Protein AF-A0A660LWU4-F1 (afdb_monomer)

Foldseek 3Di:
DDDDLVVLLVQLLVQCDPPHDPVSNVVNVVVLVPDDPVCNVSNVVSHPPPPPD

Mean predicted aligned error: 4.19 Å

Solvent-accessible surface area (backbone atoms only — not comparable to full-atom values): 3250 Å² total; per-residue (Å²): 139,88,80,55,72,72,61,45,38,53,46,34,37,58,26,45,30,90,89,35,59,69,69,53,22,53,49,34,50,53,52,57,68,70,47,59,74,92,57,44,75,81,43,56,86,29,50,64,80,80,79,85,120

Nearest PDB structures (foldseek):
  3ah5-assembly2_E  TM=1.001E+00  e=2.661E-04  Helicobacter pylori 26695
  3n3y-assembly1_C  TM=9.917E-01  e=4.173E-04  Helicobacter pylori SS1
  3n3y-assembly1_D  TM=9.917E-01  e=1.609E-03  Helicobacter pylori SS1
  6rmu-assembly1_C  TM=6.093E-01  e=4.653E+00  Staphylococcus aureus subsp. aureus Mu50
  4nqw-assembly1_B  TM=7.367E-01  e=7.296E+00  Mycobacterium tuberculosis

Radius of gyration: 10.8 Å; Cα contacts (8 Å, |Δi|>4): 36; chains: 1; bounding box: 23×25×22 Å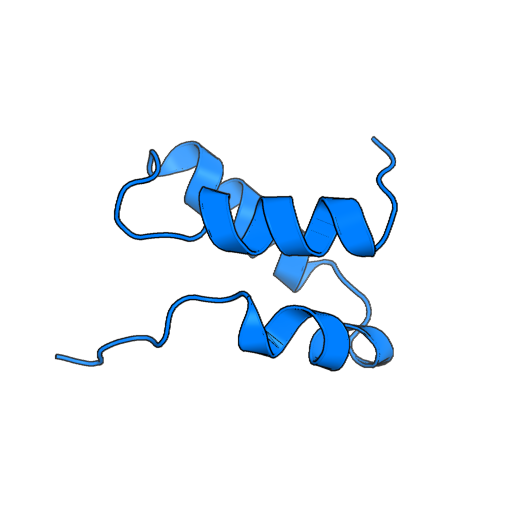

Structure (mmCIF, N/CA/C/O backbone):
data_AF-A0A660LWU4-F1
#
_entry.id   AF-A0A660LWU4-F1
#
loop_
_atom_site.group_PDB
_atom_site.id
_atom_site.type_symbol
_atom_site.label_atom_id
_atom_site.label_alt_id
_atom_site.label_comp_id
_atom_site.label_asym_id
_atom_site.label_entity_id
_atom_site.label_seq_id
_atom_site.pdbx_PDB_ins_code
_atom_site.Cartn_x
_atom_site.Cartn_y
_atom_site.Cartn_z
_atom_site.occupancy
_atom_site.B_iso_or_equiv
_atom_site.auth_seq_id
_atom_site.auth_comp_id
_atom_site.auth_asym_id
_atom_site.auth_atom_id
_atom_site.pdbx_PDB_model_num
ATOM 1 N N . TRP A 1 1 ? 1.402 9.403 -12.118 1.00 83.44 1 TRP A N 1
ATOM 2 C CA . TRP A 1 1 ? 1.865 9.552 -10.724 1.00 83.44 1 TRP A CA 1
ATOM 3 C C . TRP A 1 1 ? 3.061 8.638 -10.550 1.00 83.44 1 TRP A C 1
ATOM 5 O O . TRP A 1 1 ? 3.004 7.525 -11.058 1.00 83.44 1 TRP A O 1
ATOM 15 N N . SER A 1 2 ? 4.131 9.111 -9.914 1.00 92.00 2 SER A N 1
ATOM 16 C CA . SER A 1 2 ? 5.373 8.347 -9.749 1.00 92.00 2 SER A CA 1
ATOM 17 C C . SER A 1 2 ? 5.798 8.391 -8.286 1.00 92.00 2 SER A C 1
ATOM 19 O O . SER A 1 2 ? 5.718 9.441 -7.650 1.00 92.00 2 SER A O 1
ATOM 21 N N . ILE A 1 3 ? 6.239 7.256 -7.752 1.00 94.12 3 ILE A N 1
ATOM 22 C CA . ILE A 1 3 ? 6.662 7.081 -6.360 1.00 94.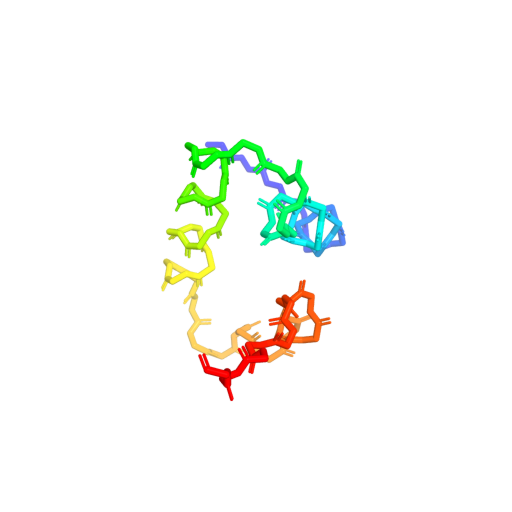12 3 ILE A CA 1
ATOM 23 C C . ILE A 1 3 ? 7.836 6.098 -6.327 1.00 94.12 3 ILE A C 1
ATOM 25 O O . ILE A 1 3 ? 7.909 5.193 -7.156 1.00 94.12 3 ILE A O 1
ATOM 29 N N . ASN A 1 4 ? 8.776 6.276 -5.399 1.00 95.19 4 ASN A N 1
ATOM 30 C CA . ASN A 1 4 ? 9.870 5.318 -5.220 1.00 95.19 4 ASN A CA 1
ATOM 31 C C . ASN A 1 4 ? 9.408 4.090 -4.409 1.00 95.19 4 ASN A C 1
ATOM 33 O O . ASN A 1 4 ? 8.413 4.150 -3.683 1.00 95.19 4 ASN A O 1
ATOM 37 N N . ALA A 1 5 ? 10.163 2.990 -4.479 1.00 93.94 5 ALA A N 1
ATOM 38 C CA . ALA A 1 5 ? 9.801 1.738 -3.811 1.00 93.94 5 ALA A CA 1
ATOM 39 C C . ALA A 1 5 ? 9.655 1.877 -2.283 1.00 93.94 5 ALA A C 1
ATOM 41 O O . ALA A 1 5 ? 8.728 1.321 -1.701 1.00 93.94 5 ALA A O 1
ATOM 42 N N . ARG A 1 6 ? 10.508 2.666 -1.613 1.00 95.25 6 ARG A N 1
ATOM 43 C CA . ARG A 1 6 ? 10.451 2.823 -0.149 1.00 95.25 6 ARG A CA 1
ATOM 44 C C . ARG A 1 6 ? 9.199 3.574 0.303 1.00 95.25 6 ARG A C 1
ATOM 46 O O . ARG A 1 6 ? 8.543 3.179 1.265 1.00 95.25 6 ARG A O 1
ATOM 53 N N . SER A 1 7 ? 8.857 4.649 -0.397 1.00 96.75 7 SER A N 1
ATOM 54 C CA . SER A 1 7 ? 7.639 5.415 -0.157 1.00 96.75 7 SER A CA 1
ATOM 55 C C . SER A 1 7 ? 6.394 4.601 -0.516 1.00 96.75 7 SER A C 1
ATOM 57 O O . SER A 1 7 ? 5.389 4.714 0.182 1.00 96.75 7 SER A O 1
ATOM 59 N N . LEU A 1 8 ? 6.470 3.741 -1.538 1.00 95.94 8 LEU A N 1
ATOM 60 C CA . LEU A 1 8 ? 5.383 2.837 -1.913 1.00 95.94 8 LEU A CA 1
ATOM 61 C C . LEU A 1 8 ? 5.131 1.756 -0.853 1.00 95.94 8 LEU A C 1
ATOM 63 O O . LEU A 1 8 ? 3.978 1.510 -0.521 1.00 95.94 8 LEU A O 1
ATOM 67 N N . GLN A 1 9 ? 6.177 1.188 -0.244 1.00 95.00 9 GLN A N 1
ATOM 68 C CA . GLN A 1 9 ? 6.025 0.274 0.900 1.00 95.00 9 GLN A CA 1
ATOM 69 C C . GLN A 1 9 ? 5.257 0.931 2.052 1.00 95.00 9 GLN A C 1
ATOM 71 O O . GLN A 1 9 ? 4.314 0.353 2.589 1.00 95.00 9 GLN A O 1
ATOM 76 N N . ASN A 1 10 ? 5.628 2.164 2.408 1.00 95.19 10 ASN A N 1
ATOM 77 C CA . ASN A 1 10 ? 4.928 2.912 3.452 1.00 95.19 10 ASN A CA 1
ATOM 78 C C . ASN A 1 10 ? 3.472 3.207 3.066 1.00 95.19 10 ASN A C 1
ATOM 80 O O . ASN A 1 10 ? 2.570 3.088 3.892 1.00 95.19 10 ASN A O 1
ATOM 84 N N . PHE A 1 11 ? 3.241 3.579 1.805 1.00 95.44 11 PHE A N 1
ATOM 85 C CA . PHE A 1 11 ? 1.900 3.822 1.295 1.00 95.44 11 PHE A CA 1
ATOM 86 C C . PHE A 1 11 ? 1.028 2.568 1.402 1.00 95.44 11 PHE A C 1
ATOM 88 O O . PHE A 1 11 ? -0.030 2.639 2.019 1.00 95.44 11 PHE A O 1
ATOM 95 N N . ILE A 1 12 ? 1.485 1.428 0.878 1.00 94.44 12 ILE A N 1
ATOM 96 C CA . ILE A 1 12 ? 0.744 0.160 0.924 1.00 94.44 12 ILE A CA 1
ATOM 97 C C . ILE A 1 12 ? 0.487 -0.255 2.377 1.00 94.44 12 ILE A C 1
ATOM 99 O O . ILE A 1 12 ? -0.652 -0.561 2.712 1.00 94.44 12 ILE A O 1
ATOM 103 N N . SER A 1 13 ? 1.481 -0.162 3.264 1.00 94.31 13 SER A N 1
ATOM 104 C CA . SER A 1 13 ? 1.318 -0.539 4.675 1.00 94.31 13 SER A CA 1
ATOM 105 C C . SER A 1 13 ? 0.263 0.293 5.411 1.00 94.31 13 SER A C 1
ATOM 107 O O . SER A 1 13 ? -0.603 -0.249 6.097 1.00 94.31 13 SER A O 1
ATOM 109 N N . LEU A 1 14 ? 0.272 1.616 5.232 1.00 95.06 14 LEU A N 1
ATOM 110 C CA . LEU A 1 14 ? -0.687 2.496 5.904 1.00 95.06 14 LEU A CA 1
ATOM 111 C C . LEU A 1 14 ? -2.066 2.482 5.249 1.00 95.06 14 LEU A C 1
ATOM 113 O O . LEU A 1 14 ? -3.077 2.630 5.934 1.00 95.06 14 LEU A O 1
ATOM 117 N N . ARG A 1 15 ? -2.116 2.389 3.918 1.00 95.25 15 ARG A N 1
ATOM 118 C CA . ARG A 1 15 ? -3.352 2.567 3.152 1.00 95.25 15 ARG A CA 1
ATOM 119 C C . ARG A 1 15 ? -4.096 1.278 2.877 1.00 95.25 15 ARG A C 1
ATOM 121 O O . ARG A 1 15 ? -5.277 1.386 2.591 1.00 95.25 15 ARG A O 1
ATOM 128 N N . SER A 1 16 ? -3.474 0.117 3.060 1.00 92.06 16 SER A N 1
ATOM 129 C CA . SER A 1 16 ? -4.157 -1.186 3.013 1.00 92.06 16 SER A CA 1
ATOM 130 C C . SER A 1 16 ? -4.676 -1.626 4.391 1.00 92.06 16 SER A C 1
ATOM 132 O O . SER A 1 16 ? -5.491 -2.536 4.481 1.00 92.06 16 SER A O 1
ATOM 134 N N . SER A 1 17 ? -4.258 -0.961 5.476 1.00 92.06 17 SER A N 1
ATOM 135 C CA . SER A 1 17 ? -4.691 -1.267 6.849 1.00 92.06 17 SER A CA 1
ATOM 136 C C 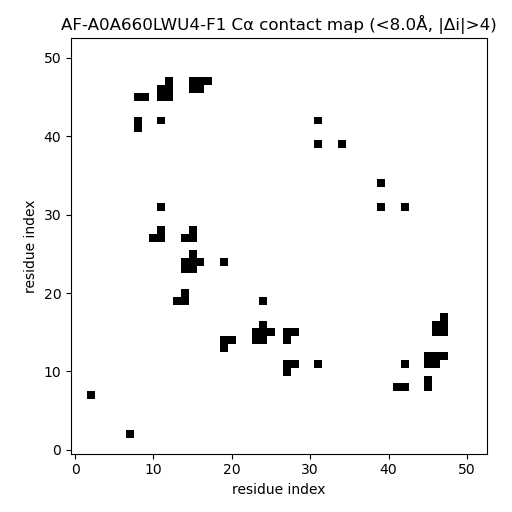. SER A 1 17 ? -6.207 -1.131 7.053 1.00 92.06 17 SER A C 1
ATOM 138 O O . SER A 1 17 ? -6.832 -0.221 6.510 1.00 92.06 17 SER A O 1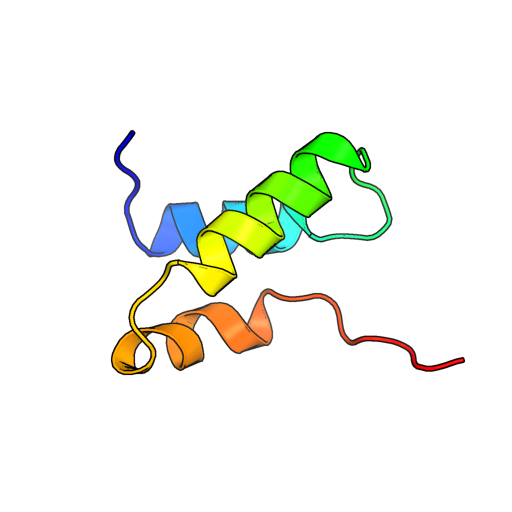
ATOM 140 N N . LYS A 1 18 ? -6.791 -1.966 7.931 1.00 88.69 18 LYS A N 1
ATOM 141 C CA . LYS A 1 18 ? -8.219 -1.941 8.323 1.00 88.69 18 LYS A CA 1
ATOM 142 C C . LYS A 1 18 ? -8.690 -0.564 8.831 1.00 88.69 18 LYS A C 1
ATOM 144 O O . LYS A 1 18 ? -9.873 -0.257 8.724 1.00 88.69 18 LYS A O 1
ATOM 149 N N . SER A 1 19 ? -7.784 0.264 9.359 1.00 92.12 19 SER A N 1
ATOM 150 C CA . SER A 1 19 ? -8.090 1.615 9.853 1.00 92.12 19 SER A CA 1
ATOM 151 C C . SER A 1 19 ? -8.185 2.686 8.759 1.00 92.12 19 SER A C 1
ATOM 153 O O . SER A 1 19 ? -8.626 3.802 9.034 1.00 92.12 19 SER A O 1
ATOM 155 N N . ALA A 1 20 ? -7.777 2.383 7.524 1.00 93.25 20 ALA A N 1
ATOM 156 C CA . ALA A 1 20 ? -7.859 3.311 6.405 1.00 93.25 20 ALA A CA 1
ATOM 157 C C . ALA A 1 20 ? -9.263 3.330 5.770 1.00 93.25 20 ALA A C 1
ATOM 159 O O . ALA A 1 20 ? -10.007 2.348 5.795 1.00 93.25 20 ALA A O 1
ATOM 160 N N . LEU A 1 21 ? -9.622 4.459 5.150 1.00 96.19 21 LEU A N 1
ATOM 161 C CA . LEU A 1 21 ? -10.866 4.583 4.382 1.00 96.19 21 LEU A CA 1
ATOM 162 C C . LEU A 1 21 ? -10.930 3.520 3.273 1.00 96.19 21 LEU A C 1
ATOM 164 O O . LEU A 1 21 ? -9.920 3.155 2.678 1.00 96.19 21 LEU A O 1
ATOM 168 N N . TRP A 1 22 ? -12.123 3.004 2.986 1.00 94.81 22 TRP A N 1
ATOM 169 C CA . TRP A 1 22 ? -12.297 1.930 2.000 1.00 94.81 22 TRP A CA 1
ATOM 170 C C . TRP A 1 22 ? -11.840 2.333 0.585 1.00 94.81 22 TRP A C 1
ATOM 172 O O . TRP A 1 22 ? -11.220 1.523 -0.094 1.00 94.81 22 TRP A O 1
ATOM 182 N N . GLU A 1 23 ? -12.040 3.589 0.172 1.00 96.81 23 GLU A N 1
ATOM 183 C CA . GLU A 1 23 ? -11.613 4.072 -1.153 1.00 96.81 23 GLU A CA 1
ATOM 184 C C . GLU A 1 23 ? -10.091 4.024 -1.324 1.00 96.81 23 GLU A C 1
ATOM 186 O O . GLU A 1 23 ? -9.587 3.540 -2.336 1.00 96.81 23 GLU A O 1
ATOM 191 N N . ILE A 1 24 ? -9.339 4.484 -0.317 1.00 95.69 24 ILE A N 1
ATOM 192 C CA . ILE A 1 24 ? -7.873 4.492 -0.390 1.00 95.69 24 ILE A CA 1
ATOM 193 C C . ILE A 1 24 ? -7.282 3.089 -0.214 1.00 95.69 24 ILE A C 1
ATOM 195 O O . ILE A 1 24 ? -6.225 2.814 -0.777 1.00 95.69 24 ILE A O 1
ATOM 199 N N . ARG A 1 25 ? -7.984 2.194 0.497 1.00 94.88 25 ARG A N 1
ATOM 200 C CA . ARG A 1 25 ? -7.661 0.760 0.532 1.00 94.88 25 ARG A CA 1
ATOM 201 C C . ARG A 1 25 ? -7.795 0.134 -0.846 1.00 94.88 25 ARG A C 1
ATOM 203 O O . ARG A 1 25 ? -6.850 -0.485 -1.321 1.00 94.88 25 ARG A O 1
ATOM 210 N N . ASN A 1 26 ? -8.917 0.371 -1.521 1.00 94.94 26 ASN A N 1
ATOM 211 C CA . ASN A 1 26 ? -9.127 -0.121 -2.881 1.00 94.94 26 ASN A CA 1
ATOM 212 C C . ASN A 1 26 ? -8.064 0.420 -3.843 1.00 94.94 26 ASN A C 1
ATOM 214 O O . ASN A 1 26 ? -7.555 -0.329 -4.671 1.00 94.94 26 ASN A O 1
ATOM 218 N N . LEU A 1 27 ? -7.677 1.691 -3.699 1.00 95.88 27 LEU A N 1
ATOM 219 C CA . LEU A 1 27 ? -6.587 2.268 -4.482 1.00 95.88 27 LEU A CA 1
ATOM 220 C C . LEU A 1 27 ? -5.239 1.593 -4.188 1.00 95.88 27 LEU A C 1
ATOM 222 O O . LEU A 1 27 ? -4.504 1.287 -5.121 1.00 95.88 27 LEU A O 1
ATOM 226 N N . ALA A 1 28 ? -4.899 1.366 -2.917 1.00 94.88 28 ALA A N 1
ATOM 227 C CA . ALA A 1 28 ? -3.648 0.711 -2.538 1.00 94.88 28 ALA A CA 1
ATOM 228 C C . ALA A 1 28 ? -3.561 -0.722 -3.082 1.00 94.88 28 ALA A C 1
ATOM 230 O O . ALA A 1 28 ? -2.530 -1.088 -3.649 1.00 94.88 28 ALA A O 1
ATOM 231 N N . ASN A 1 29 ? -4.660 -1.473 -3.002 1.00 93.12 29 ASN A N 1
ATOM 232 C CA . ASN A 1 29 ? -4.764 -2.816 -3.569 1.00 93.12 29 ASN A CA 1
ATOM 233 C C . ASN A 1 29 ? -4.647 -2.785 -5.100 1.00 93.12 29 ASN A C 1
ATOM 235 O O . ASN A 1 29 ? -3.824 -3.498 -5.659 1.00 93.12 29 ASN A O 1
ATOM 239 N N . ALA A 1 30 ? -5.359 -1.878 -5.779 1.00 95.25 30 ALA A N 1
ATOM 240 C CA . ALA A 1 30 ? -5.267 -1.731 -7.233 1.00 95.25 30 ALA A CA 1
ATOM 241 C C . ALA A 1 30 ? -3.853 -1.341 -7.705 1.00 95.25 30 ALA A C 1
ATOM 243 O O . ALA A 1 30 ? -3.401 -1.792 -8.757 1.00 95.25 30 ALA A O 1
ATOM 244 N N . ILE A 1 31 ? -3.136 -0.519 -6.929 1.00 94.31 31 ILE A N 1
ATOM 245 C CA . ILE A 1 31 ? -1.732 -0.191 -7.203 1.00 94.31 31 ILE A CA 1
ATOM 246 C C . ILE A 1 31 ? -0.859 -1.436 -7.054 1.00 94.31 31 ILE A C 1
ATOM 248 O O . ILE A 1 31 ? -0.038 -1.680 -7.932 1.00 94.31 31 ILE A O 1
ATOM 252 N N . TYR A 1 32 ? -1.025 -2.210 -5.977 1.00 93.75 32 TYR A N 1
ATOM 253 C CA . TYR A 1 32 ? -0.277 -3.452 -5.763 1.00 93.75 32 TYR A CA 1
ATOM 254 C C . TYR A 1 32 ? -0.540 -4.478 -6.875 1.00 93.75 32 TYR A C 1
ATOM 256 O O . TYR A 1 32 ? 0.402 -5.072 -7.401 1.00 93.75 32 TYR A O 1
ATOM 264 N N . ASP A 1 33 ? -1.795 -4.627 -7.300 1.00 93.50 33 ASP A N 1
ATOM 265 C CA . ASP A 1 33 ? -2.189 -5.547 -8.367 1.00 93.50 33 ASP A CA 1
ATOM 266 C C . ASP A 1 33 ? -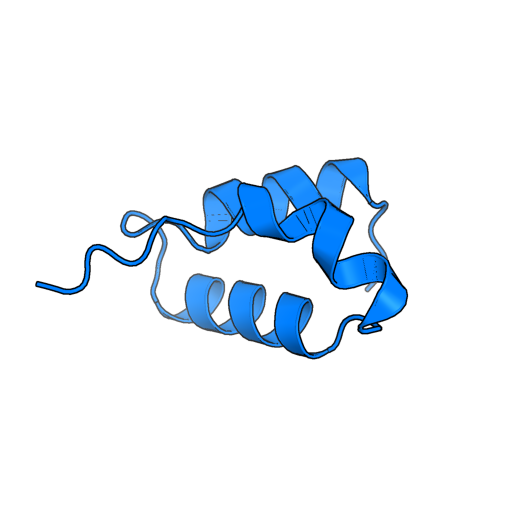1.572 -5.177 -9.716 1.00 93.50 33 ASP A C 1
ATOM 268 O O . ASP A 1 33 ? -1.147 -6.072 -10.451 1.00 93.50 33 ASP A O 1
ATOM 272 N N . ALA A 1 34 ? -1.458 -3.876 -9.998 1.00 94.62 34 ALA A N 1
ATOM 273 C CA . ALA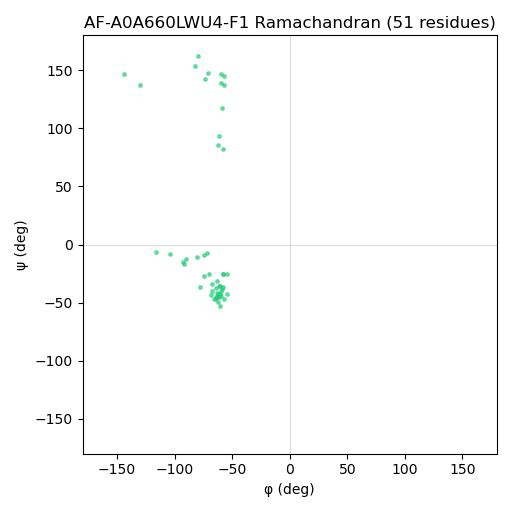 A 1 34 ? -0.850 -3.338 -11.211 1.00 94.62 34 ALA A CA 1
ATOM 274 C C . ALA A 1 34 ? 0.691 -3.420 -11.240 1.00 94.62 34 ALA A C 1
ATOM 276 O O . ALA A 1 34 ? 1.291 -3.126 -12.278 1.00 94.62 34 ALA A O 1
ATOM 277 N N . LEU A 1 35 ? 1.355 -3.791 -10.136 1.00 92.06 35 LEU A N 1
ATOM 278 C CA . LEU A 1 35 ? 2.810 -3.968 -10.123 1.00 92.06 35 LEU A CA 1
ATOM 279 C C . LEU A 1 35 ? 3.231 -5.224 -10.907 1.00 92.06 35 LEU A C 1
ATOM 281 O O . LEU A 1 35 ? 2.531 -6.238 -10.865 1.00 92.06 35 LEU A O 1
ATOM 285 N N . PRO A 1 36 ? 4.412 -5.210 -11.556 1.00 94.44 36 PRO A N 1
ATOM 286 C CA . PRO A 1 36 ? 5.003 -6.414 -12.131 1.00 94.44 36 PRO A CA 1
ATOM 287 C C . PRO A 1 36 ? 5.191 -7.498 -11.070 1.00 94.44 36 PRO A C 1
ATOM 289 O O . PRO A 1 36 ? 5.662 -7.215 -9.967 1.00 94.44 36 PRO A O 1
ATOM 292 N N . GLU A 1 37 ? 4.872 -8.741 -11.420 1.00 91.62 37 GLU A N 1
ATOM 293 C CA . GLU A 1 37 ? 4.928 -9.885 -10.502 1.00 91.62 37 GLU A CA 1
ATOM 294 C C . GLU A 1 37 ? 6.329 -10.094 -9.907 1.00 91.62 37 GLU A C 1
ATOM 296 O O . GLU A 1 37 ? 6.463 -10.322 -8.707 1.00 91.62 37 GLU A O 1
ATOM 301 N N . GLU A 1 38 ? 7.378 -9.849 -10.700 1.00 92.25 38 GLU A N 1
ATOM 302 C CA . GLU A 1 38 ? 8.778 -9.877 -10.255 1.00 92.25 38 GLU A CA 1
ATOM 303 C C . GLU A 1 38 ? 9.072 -8.906 -9.100 1.00 92.25 38 GLU A C 1
ATOM 305 O O . GLU A 1 38 ? 9.998 -9.131 -8.335 1.00 92.25 38 GLU A O 1
ATOM 310 N N . HIS A 1 39 ? 8.307 -7.825 -8.932 1.00 89.75 39 HIS A N 1
ATOM 311 C CA . HIS A 1 39 ? 8.535 -6.837 -7.872 1.00 89.75 39 HIS A CA 1
ATOM 312 C C . HIS A 1 39 ? 7.550 -6.958 -6.704 1.00 89.75 39 HIS A C 1
ATOM 314 O O . HIS A 1 39 ? 7.755 -6.314 -5.672 1.00 89.75 39 HIS A O 1
ATOM 320 N 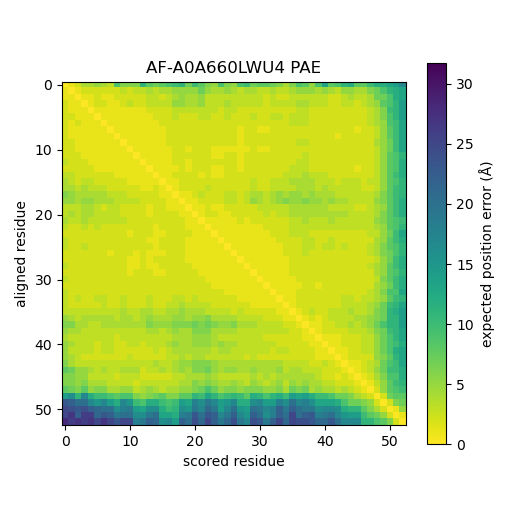N . LYS A 1 40 ? 6.504 -7.789 -6.815 1.00 90.44 40 LYS A N 1
ATOM 321 C CA . LYS A 1 40 ? 5.469 -7.927 -5.773 1.00 90.44 40 LYS A CA 1
ATOM 322 C C . LYS A 1 40 ? 6.023 -8.457 -4.448 1.00 90.44 40 LYS A C 1
ATOM 324 O O . LYS A 1 40 ? 5.573 -8.004 -3.394 1.00 90.44 40 LYS A O 1
ATOM 329 N N . PHE A 1 41 ? 7.063 -9.298 -4.482 1.00 92.00 41 PHE A N 1
ATOM 330 C CA . PHE A 1 41 ? 7.719 -9.832 -3.276 1.00 92.00 41 PHE A CA 1
ATOM 331 C C . PHE A 1 41 ? 8.276 -8.734 -2.345 1.00 92.00 41 PHE A C 1
ATOM 333 O O . PHE A 1 41 ? 8.398 -8.928 -1.137 1.00 92.00 41 PHE A O 1
ATOM 340 N N . ILE A 1 42 ? 8.597 -7.549 -2.885 1.00 91.19 42 ILE A N 1
ATOM 341 C CA . ILE A 1 42 ? 9.134 -6.409 -2.120 1.00 91.19 42 ILE A CA 1
ATOM 342 C C . ILE A 1 42 ? 8.065 -5.798 -1.196 1.00 91.19 42 ILE A C 1
ATOM 344 O O . ILE A 1 42 ? 8.400 -5.169 -0.185 1.00 91.19 42 ILE A O 1
ATOM 348 N N . PHE A 1 43 ? 6.787 -5.967 -1.546 1.00 91.62 43 PHE A N 1
ATOM 349 C CA . PHE A 1 43 ? 5.642 -5.321 -0.897 1.00 91.62 43 PHE A CA 1
ATOM 350 C C . PHE A 1 43 ? 4.688 -6.311 -0.220 1.00 91.62 43 PHE A C 1
ATOM 352 O O . PHE A 1 43 ? 3.783 -5.877 0.483 1.00 91.62 43 PHE A O 1
ATOM 359 N N . GLU A 1 44 ? 4.898 -7.617 -0.381 1.00 87.69 44 GLU A N 1
ATOM 360 C CA . GLU A 1 44 ? 4.070 -8.679 0.208 1.00 87.69 44 GLU A CA 1
ATOM 361 C C . GLU A 1 44 ? 3.929 -8.529 1.732 1.00 87.69 44 GLU A C 1
ATOM 363 O O . GLU A 1 44 ? 2.829 -8.569 2.268 1.00 87.69 44 GLU A O 1
ATOM 368 N N . LYS A 1 45 ? 5.025 -8.197 2.427 1.00 88.25 45 LYS A N 1
ATOM 369 C CA . LYS A 1 45 ? 5.029 -7.947 3.883 1.00 88.25 45 LYS A CA 1
ATOM 370 C C . LYS A 1 45 ? 4.364 -6.634 4.309 1.00 88.25 45 LYS A C 1
ATOM 372 O O . LYS A 1 45 ? 4.294 -6.343 5.499 1.00 88.25 45 LYS A O 1
ATOM 377 N N . CYS A 1 46 ? 3.988 -5.779 3.359 1.00 90.31 46 CYS A N 1
ATOM 378 C CA . CYS A 1 46 ? 3.305 -4.519 3.641 1.00 90.31 46 CYS A CA 1
ATOM 379 C C . CYS A 1 46 ? 1.784 -4.673 3.618 1.00 90.31 46 CYS A C 1
ATOM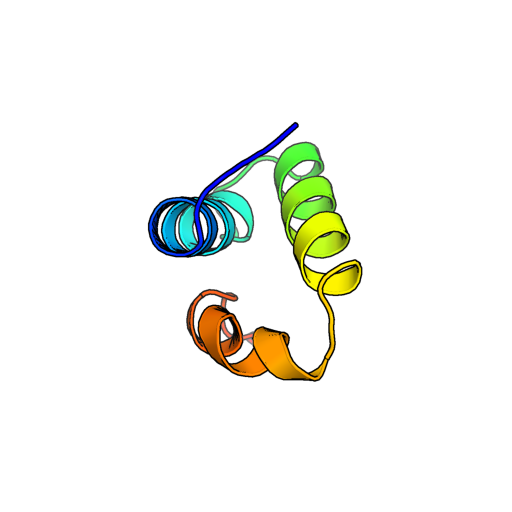 381 O O . CYS A 1 46 ? 1.099 -3.783 4.117 1.00 90.31 46 CYS A O 1
ATOM 383 N N . LEU A 1 47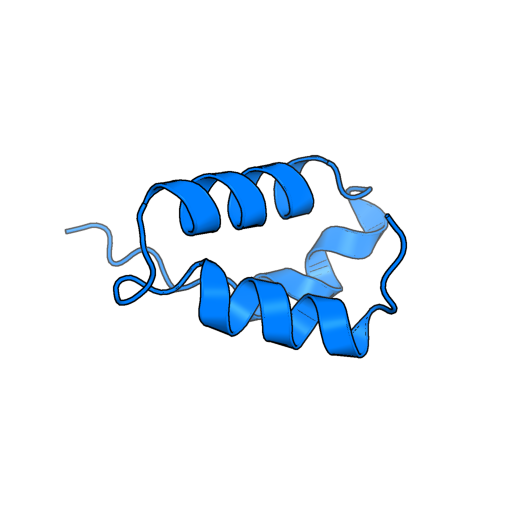 ? 1.257 -5.753 3.042 1.00 87.06 47 LEU A N 1
ATOM 384 C CA . LEU A 1 47 ? -0.168 -6.035 3.094 1.00 87.06 47 LEU A CA 1
ATOM 385 C C . LEU A 1 47 ? -0.541 -6.513 4.504 1.00 87.06 47 LEU A C 1
ATOM 387 O O . LEU A 1 47 ? 0.259 -7.195 5.150 1.00 87.06 47 LEU A O 1
ATOM 391 N N . PRO A 1 48 ? -1.715 -6.120 5.023 1.00 83.19 48 PRO A N 1
ATOM 392 C CA . PRO A 1 48 ? -2.209 -6.692 6.264 1.00 83.19 48 PRO A CA 1
ATOM 393 C C . PRO A 1 48 ? -2.365 -8.204 6.078 1.00 83.19 48 PRO A C 1
ATOM 395 O O . PRO A 1 48 ? -2.835 -8.643 5.032 1.00 83.19 48 PRO A O 1
ATOM 398 N N . GLU A 1 49 ? -1.993 -8.995 7.084 1.00 74.69 49 GLU A N 1
ATOM 399 C CA . GLU A 1 49 ? -2.376 -10.404 7.101 1.00 74.69 49 GLU A CA 1
ATOM 400 C C . GLU A 1 49 ? -3.905 -10.457 7.071 1.00 74.69 49 GLU A C 1
ATOM 402 O O . GLU A 1 49 ? -4.575 -9.912 7.959 1.00 74.69 49 GLU A O 1
ATOM 407 N N . ASP A 1 50 ? -4.460 -11.052 6.015 1.00 61.41 50 ASP A N 1
ATOM 408 C CA . ASP A 1 50 ? -5.864 -11.424 5.989 1.00 61.41 50 ASP A CA 1
ATOM 409 C C . ASP A 1 50 ? -6.073 -12.437 7.113 1.00 61.41 50 ASP A C 1
ATOM 411 O O . ASP A 1 50 ? -5.861 -13.641 6.965 1.00 61.41 50 ASP A O 1
ATOM 415 N N . GLU A 1 51 ? -6.475 -11.917 8.270 1.00 49.31 51 GLU A N 1
ATOM 416 C CA . GLU A 1 51 ? -7.220 -12.643 9.285 1.00 49.31 51 GLU A CA 1
ATOM 417 C C . GLU A 1 51 ? -8.497 -13.147 8.593 1.00 49.31 51 GLU A C 1
ATOM 419 O O . GLU A 1 51 ? -9.543 -12.497 8.620 1.00 49.31 51 GLU A O 1
ATOM 424 N N . GLN A 1 52 ? -8.369 -14.268 7.881 1.00 40.38 52 GLN A N 1
ATOM 425 C CA . GLN A 1 52 ? -9.474 -15.102 7.434 1.00 40.38 52 GLN A CA 1
ATOM 426 C C . GLN A 1 52 ? -10.171 -15.611 8.701 1.00 40.38 52 GLN A C 1
ATOM 428 O O . GLN A 1 52 ? -9.821 -16.664 9.230 1.00 40.38 52 GLN A O 1
ATOM 433 N N . ASN A 1 53 ? -11.098 -14.805 9.216 1.00 33.69 53 ASN A N 1
ATOM 434 C CA . ASN A 1 53 ? -12.162 -15.211 10.130 1.00 33.69 53 ASN A CA 1
ATOM 435 C C . ASN A 1 53 ? -13.471 -15.255 9.348 1.00 33.69 53 ASN A C 1
ATOM 437 O O . ASN A 1 53 ? -13.782 -14.238 8.685 1.00 33.69 53 ASN A O 1
#

Sequence (53 aa):
WSINARSLQNFISLRSSKSALWEIRNLANAIYDALPEEHKFIFEKCLPEDEQN

pLDDT: mean 89.05, std 13.15, range [33.69, 96.81]

Secondary structure (DSSP, 8-state):
----HHHHHHHHHHHSSTTS-HHHHHHHHHHHHTS-HHHHTTTGGGSPP----